Protein AF-A0A662FSX7-F1 (afdb_monomer_lite)

Secondary structure (DSSP, 8-state):
-HHHHHHHHHHT-HHHHHHHHHHHHHHHHHTT-SS--HHHHHHHHHHS--HHHHHHHHHHTHHHH--

pLDDT: mean 93.19, std 6.16, range [56.53, 97.75]

Sequence (67 aa):
ALNYLTKIGVEHSLRYAVQLLAPASIVAKYRNSDIIEVEDIKKATELFSDVKRSAKYLKEYEESFMK

Structure (mmCIF, N/CA/C/O backbone):
data_AF-A0A662FSX7-F1
#
_entry.id   AF-A0A662FSX7-F1
#
loop_
_atom_site.group_PDB
_atom_site.id
_atom_site.type_symbol
_atom_site.label_atom_id
_atom_site.label_alt_id
_atom_site.label_comp_id
_atom_site.label_asym_id
_atom_site.label_entity_id
_atom_site.label_seq_id
_atom_site.pdbx_PDB_ins_code
_atom_site.Cartn_x
_atom_site.Cartn_y
_atom_site.Cartn_z
_atom_site.occupancy
_atom_site.B_iso_or_equiv
_atom_site.auth_seq_id
_atom_site.auth_comp_id
_atom_site.auth_asym_id
_atom_site.auth_atom_id
_atom_site.pdbx_PDB_model_num
ATOM 1 N N . ALA A 1 1 ? 8.606 3.219 -5.320 1.00 86.50 1 ALA A N 1
ATOM 2 C CA . ALA A 1 1 ? 7.653 2.258 -4.724 1.00 86.50 1 ALA A CA 1
ATOM 3 C C . ALA A 1 1 ? 7.950 1.971 -3.249 1.00 86.50 1 ALA A C 1
ATOM 5 O O . ALA A 1 1 ? 7.098 2.256 -2.416 1.00 86.50 1 ALA A O 1
ATOM 6 N N . LEU A 1 2 ? 9.155 1.492 -2.905 1.00 91.88 2 LEU A N 1
ATOM 7 C CA . LEU A 1 2 ? 9.511 1.061 -1.542 1.00 91.88 2 LEU A CA 1
ATOM 8 C C . LEU A 1 2 ? 9.234 2.106 -0.445 1.00 91.88 2 LEU A C 1
ATOM 10 O O . LEU A 1 2 ? 8.520 1.804 0.501 1.00 91.88 2 LEU A O 1
ATOM 14 N N . ASN A 1 3 ? 9.698 3.350 -0.606 1.00 95.75 3 ASN A N 1
ATOM 15 C CA . ASN A 1 3 ? 9.467 4.413 0.387 1.00 95.75 3 ASN A CA 1
ATOM 16 C C . ASN A 1 3 ? 7.975 4.666 0.667 1.00 95.75 3 ASN A C 1
ATOM 18 O O . ASN A 1 3 ? 7.596 4.971 1.795 1.00 95.75 3 ASN A O 1
ATOM 22 N N . TYR A 1 4 ? 7.122 4.524 -0.353 1.00 95.12 4 TYR A N 1
ATOM 23 C CA . TYR A 1 4 ? 5.678 4.703 -0.207 1.00 95.12 4 TYR A CA 1
ATOM 24 C C . TYR A 1 4 ? 5.043 3.540 0.567 1.00 95.12 4 TYR A C 1
ATOM 26 O O . TYR A 1 4 ? 4.257 3.768 1.482 1.00 95.12 4 TYR A O 1
ATOM 34 N N . LEU A 1 5 ? 5.457 2.304 0.276 1.00 93.25 5 LEU A N 1
ATOM 35 C CA . LEU A 1 5 ? 5.082 1.116 1.050 1.00 93.25 5 LEU A CA 1
ATOM 36 C C . LEU A 1 5 ? 5.523 1.213 2.514 1.00 93.25 5 LEU A C 1
ATOM 38 O O . LEU A 1 5 ? 4.737 0.907 3.408 1.00 93.25 5 LEU A O 1
ATOM 42 N N . THR A 1 6 ? 6.744 1.687 2.773 1.00 95.19 6 THR A N 1
ATOM 43 C CA . THR A 1 6 ? 7.238 1.916 4.137 1.00 95.19 6 THR A CA 1
ATOM 44 C C . THR A 1 6 ? 6.359 2.919 4.876 1.00 95.19 6 THR A C 1
ATOM 46 O O . THR A 1 6 ? 5.974 2.669 6.017 1.00 95.19 6 THR A O 1
ATOM 49 N N . LYS A 1 7 ? 5.975 4.021 4.217 1.00 96.12 7 LYS A N 1
ATOM 50 C CA . LYS A 1 7 ? 5.050 5.007 4.787 1.00 96.12 7 LYS A CA 1
ATOM 51 C C . LYS A 1 7 ? 3.699 4.375 5.152 1.00 96.12 7 LYS A C 1
ATOM 53 O O 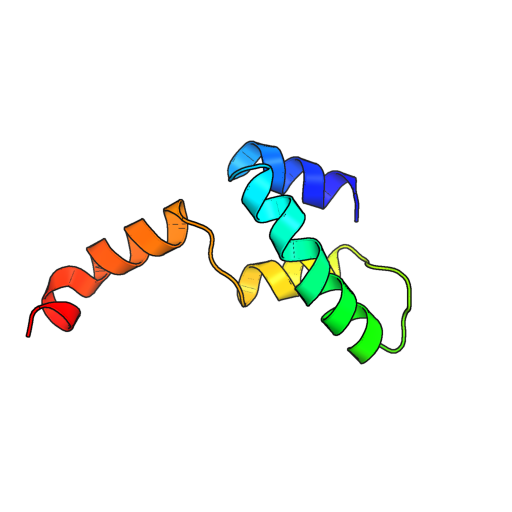. LYS A 1 7 ? 3.249 4.548 6.280 1.00 96.12 7 LYS A O 1
ATOM 58 N N . ILE A 1 8 ? 3.111 3.572 4.260 1.00 94.69 8 ILE A N 1
ATOM 59 C CA . ILE A 1 8 ? 1.872 2.822 4.542 1.00 94.69 8 ILE A CA 1
ATOM 60 C C . ILE A 1 8 ? 2.056 1.882 5.743 1.00 94.69 8 ILE A C 1
ATOM 62 O O . ILE A 1 8 ? 1.171 1.777 6.593 1.00 94.69 8 ILE A O 1
ATOM 66 N N . GLY A 1 9 ? 3.208 1.215 5.836 1.00 94.56 9 GLY A N 1
ATOM 67 C CA . GLY A 1 9 ? 3.541 0.333 6.952 1.00 94.56 9 GLY A CA 1
ATOM 68 C C . GLY A 1 9 ? 3.552 1.047 8.305 1.00 94.56 9 GLY A C 1
ATOM 69 O O . GLY A 1 9 ? 3.088 0.472 9.290 1.00 94.56 9 GLY A O 1
ATOM 70 N N . VAL A 1 10 ? 4.030 2.296 8.338 1.00 95.38 10 VAL A N 1
ATOM 71 C CA . VAL A 1 10 ? 4.051 3.155 9.534 1.00 95.38 10 VAL A CA 1
ATOM 72 C C . VAL A 1 10 ? 2.659 3.713 9.861 1.00 95.38 10 VAL A C 1
ATOM 74 O O . VAL A 1 10 ? 2.253 3.694 11.020 1.00 95.38 10 VAL A O 1
ATOM 77 N N . GLU A 1 11 ? 1.910 4.193 8.866 1.00 93.38 11 GLU A N 1
ATOM 78 C CA . GLU A 1 11 ? 0.598 4.835 9.076 1.00 93.38 11 GLU A CA 1
ATOM 79 C C . GLU A 1 11 ? -0.513 3.825 9.433 1.00 93.38 11 GLU A C 1
ATOM 81 O O . GLU A 1 11 ? -1.394 4.093 10.266 1.00 93.38 11 GLU A O 1
ATOM 86 N N . HIS A 1 12 ? -0.457 2.636 8.832 1.00 92.81 12 HIS A N 1
ATOM 87 C CA . HIS A 1 12 ? -1.451 1.581 9.004 1.00 92.81 12 HIS A CA 1
ATOM 88 C C . HIS A 1 12 ? -0.877 0.409 9.798 1.00 92.81 12 HIS A C 1
ATOM 90 O O . HIS A 1 12 ? -1.070 0.325 11.011 1.00 92.81 12 HIS A O 1
ATOM 96 N N . SER A 1 13 ? -0.210 -0.518 9.111 1.00 94.81 13 SER A N 1
ATOM 97 C CA . SER A 1 13 ? 0.498 -1.642 9.721 1.00 94.81 13 SER A CA 1
ATOM 98 C C . SER A 1 13 ? 1.444 -2.293 8.717 1.00 94.81 13 SER A C 1
ATOM 100 O O . SER A 1 13 ? 1.158 -2.330 7.516 1.00 94.81 13 SER A O 1
ATOM 102 N N . LEU A 1 14 ? 2.520 -2.909 9.216 1.00 95.38 14 LEU A N 1
ATOM 103 C CA . LEU A 1 14 ? 3.428 -3.704 8.386 1.00 95.38 14 LEU A CA 1
ATOM 104 C C . LEU A 1 14 ? 2.692 -4.838 7.652 1.00 95.38 14 LEU A C 1
ATOM 106 O O . LEU A 1 14 ? 2.958 -5.087 6.481 1.00 95.38 14 LEU A O 1
ATOM 110 N N . ARG A 1 15 ? 1.719 -5.483 8.314 1.00 95.75 15 ARG A N 1
ATOM 111 C CA . ARG A 1 15 ? 0.893 -6.540 7.708 1.00 95.75 15 ARG A CA 1
ATOM 112 C C . ARG A 1 15 ? 0.156 -6.034 6.470 1.00 95.75 15 ARG A C 1
ATOM 114 O O . ARG A 1 15 ? 0.203 -6.688 5.436 1.00 95.75 15 ARG A O 1
ATOM 121 N N . TYR A 1 16 ? -0.487 -4.874 6.576 1.00 95.94 16 TYR A N 1
ATOM 122 C CA . TYR A 1 16 ? -1.224 -4.274 5.467 1.00 95.94 16 TYR A CA 1
ATOM 123 C C . TYR A 1 16 ? -0.297 -3.901 4.303 1.00 95.94 16 TYR A C 1
ATOM 125 O O . TYR A 1 16 ? -0.584 -4.242 3.159 1.00 95.94 16 TYR A O 1
ATOM 133 N N . ALA A 1 17 ? 0.862 -3.298 4.588 1.00 96.44 17 ALA A N 1
ATOM 134 C CA . ALA A 1 17 ? 1.854 -2.989 3.559 1.00 96.44 17 ALA A CA 1
ATOM 135 C C . ALA A 1 17 ? 2.319 -4.248 2.798 1.00 96.44 17 ALA A C 1
ATOM 137 O O . ALA A 1 17 ? 2.377 -4.239 1.571 1.00 96.44 17 ALA A O 1
ATOM 138 N N . VAL A 1 18 ? 2.583 -5.356 3.502 1.00 96.12 18 VAL A N 1
ATOM 139 C CA . VAL A 1 18 ? 2.955 -6.637 2.871 1.00 96.12 18 VAL A CA 1
ATOM 140 C C . VAL A 1 18 ? 1.802 -7.205 2.038 1.00 96.12 18 VAL A C 1
ATOM 142 O O . VAL A 1 18 ? 2.025 -7.669 0.922 1.00 96.12 18 VAL A O 1
ATOM 145 N N . GLN A 1 19 ? 0.567 -7.13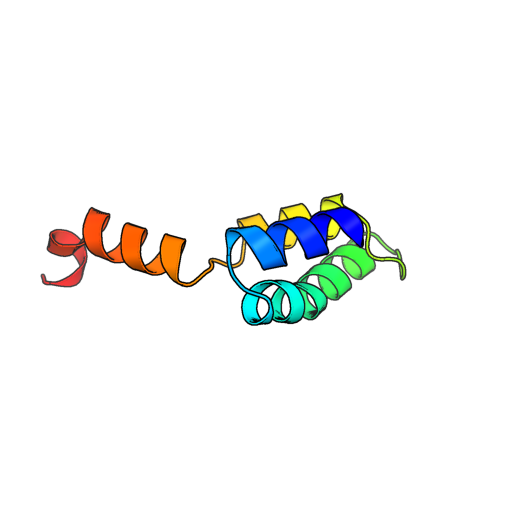5 2.541 1.00 96.44 19 GLN A N 1
ATOM 146 C CA . GLN A 1 19 ? -0.621 -7.599 1.817 1.00 96.44 19 GLN A CA 1
ATOM 147 C C . GLN A 1 19 ? -0.850 -6.837 0.507 1.00 96.44 19 GLN A C 1
ATOM 149 O O . GLN A 1 19 ? -1.317 -7.443 -0.452 1.00 96.44 19 GLN A O 1
ATOM 154 N N . LEU A 1 20 ? -0.478 -5.554 0.432 1.00 97.12 20 LEU A N 1
ATOM 155 C CA . LEU A 1 20 ? -0.592 -4.749 -0.789 1.00 97.12 20 LEU A CA 1
ATOM 156 C C . LEU A 1 20 ? 0.391 -5.156 -1.899 1.00 97.12 20 LEU A C 1
ATOM 158 O O . LEU A 1 20 ? 0.150 -4.816 -3.056 1.00 97.12 20 LEU A O 1
ATOM 162 N N . LEU A 1 21 ? 1.464 -5.899 -1.600 1.00 96.62 21 LEU A N 1
ATOM 163 C CA . LEU A 1 21 ? 2.444 -6.318 -2.614 1.00 96.62 21 LEU A CA 1
ATOM 164 C C . LEU A 1 21 ? 1.827 -7.221 -3.688 1.00 96.62 21 LEU A C 1
ATOM 166 O O . LEU A 1 21 ? 2.118 -7.056 -4.871 1.00 96.62 21 LEU A O 1
ATOM 170 N N . ALA A 1 22 ? 0.958 -8.153 -3.290 1.00 97.12 22 ALA A N 1
ATOM 171 C CA . ALA A 1 22 ? 0.298 -9.072 -4.214 1.00 97.12 22 ALA A CA 1
ATOM 172 C C . ALA A 1 22 ? -0.631 -8.350 -5.216 1.00 97.12 22 ALA A C 1
ATOM 174 O O . ALA A 1 22 ? -0.414 -8.496 -6.422 1.00 97.12 22 ALA A O 1
ATOM 175 N N . PRO A 1 23 ? -1.615 -7.532 -4.789 1.00 97.31 23 PRO A N 1
ATOM 176 C CA . PRO A 1 23 ? -2.444 -6.779 -5.722 1.00 97.31 23 PRO A CA 1
ATOM 177 C C . PRO A 1 23 ? -1.645 -5.729 -6.502 1.00 97.31 23 PRO A C 1
ATOM 179 O O . PRO A 1 23 ? -1.892 -5.574 -7.693 1.00 97.31 23 PRO A O 1
ATOM 182 N N . ALA A 1 24 ? -0.646 -5.064 -5.906 1.00 97.62 24 ALA A N 1
ATOM 183 C CA . ALA A 1 24 ? 0.206 -4.127 -6.644 1.00 97.62 24 ALA A CA 1
ATOM 184 C C . ALA A 1 24 ? 1.008 -4.826 -7.761 1.00 97.62 24 ALA A C 1
ATOM 186 O O . ALA A 1 24 ? 1.147 -4.273 -8.847 1.00 97.62 24 ALA A O 1
ATOM 187 N N . SER A 1 25 ? 1.473 -6.063 -7.544 1.00 97.69 25 SER A N 1
ATOM 188 C CA . SER A 1 25 ? 2.110 -6.872 -8.596 1.00 97.69 25 SER A CA 1
ATOM 189 C C . SER A 1 25 ? 1.148 -7.196 -9.742 1.00 97.69 25 SER A C 1
ATOM 191 O O . SER A 1 25 ? 1.540 -7.147 -10.905 1.00 97.69 25 SER A O 1
ATOM 193 N N . ILE A 1 26 ? -0.118 -7.494 -9.437 1.00 97.62 26 ILE A N 1
ATOM 194 C CA . ILE A 1 26 ? -1.144 -7.743 -10.460 1.00 97.62 26 ILE A CA 1
ATOM 195 C C . ILE A 1 26 ? -1.428 -6.467 -11.265 1.00 97.62 26 ILE A C 1
ATOM 197 O O . ILE A 1 26 ? -1.529 -6.532 -12.489 1.00 97.62 26 ILE A O 1
ATOM 201 N N . VAL A 1 27 ? -1.513 -5.308 -10.604 1.00 97.38 27 VAL A N 1
ATOM 202 C CA . VAL A 1 27 ? -1.720 -4.014 -11.277 1.00 97.38 27 VAL A CA 1
ATOM 203 C C . VAL A 1 27 ? -0.533 -3.670 -12.184 1.00 97.38 27 VAL A C 1
ATOM 205 O O . VAL A 1 27 ? -0.750 -3.314 -13.341 1.00 97.38 27 VAL A O 1
ATOM 208 N N . ALA A 1 28 ? 0.703 -3.872 -11.716 1.00 97.75 28 ALA A N 1
ATOM 209 C CA . ALA A 1 28 ? 1.901 -3.669 -12.533 1.00 97.75 28 ALA A CA 1
ATOM 210 C C . ALA A 1 28 ? 1.879 -4.555 -13.791 1.00 97.75 28 ALA A C 1
ATOM 212 O O . ALA A 1 28 ? 2.083 -4.069 -14.906 1.00 97.75 28 ALA A O 1
ATOM 213 N N . LYS A 1 29 ? 1.510 -5.835 -13.637 1.00 97.75 29 LYS A N 1
ATOM 214 C CA . LYS A 1 29 ? 1.351 -6.764 -14.767 1.00 97.75 29 LYS A CA 1
ATOM 215 C C . LYS A 1 29 ? 0.279 -6.310 -15.752 1.00 97.75 29 LYS A C 1
ATOM 217 O O . LYS A 1 29 ? 0.481 -6.425 -16.955 1.00 97.75 29 LYS A O 1
ATOM 222 N N . TYR A 1 30 ? -0.835 -5.758 -15.270 1.00 96.12 30 TYR A N 1
ATOM 223 C CA . TYR A 1 30 ? -1.884 -5.205 -16.134 1.00 96.12 30 TYR A CA 1
ATOM 224 C C . TYR A 1 30 ? -1.390 -4.008 -16.966 1.00 96.12 30 TYR A C 1
ATOM 226 O O . TYR A 1 30 ? -1.829 -3.804 -18.096 1.00 96.12 30 TYR A O 1
ATOM 234 N N . ARG A 1 31 ? -0.424 -3.250 -16.438 1.00 95.38 31 ARG A N 1
ATOM 235 C CA . ARG A 1 31 ? 0.290 -2.171 -17.139 1.00 95.38 31 ARG A CA 1
ATOM 236 C C . ARG A 1 31 ? 1.412 -2.683 -18.063 1.00 95.38 31 ARG A C 1
ATOM 238 O O . ARG A 1 31 ? 2.103 -1.877 -18.676 1.00 95.38 31 ARG A O 1
ATOM 245 N N . ASN A 1 32 ? 1.579 -4.001 -18.207 1.00 96.31 32 ASN A N 1
ATOM 246 C CA . ASN A 1 32 ? 2.693 -4.655 -18.908 1.00 96.31 32 ASN A CA 1
ATOM 247 C C . ASN A 1 32 ? 4.077 -4.323 -18.313 1.00 96.31 32 ASN A C 1
ATOM 249 O O . ASN A 1 32 ? 5.056 -4.188 -19.044 1.00 96.31 32 ASN A O 1
ATOM 253 N N . SER A 1 33 ? 4.160 -4.190 -16.987 1.00 96.88 33 SER A N 1
ATOM 254 C CA . SER A 1 33 ? 5.412 -4.000 -16.250 1.00 96.88 33 SER A CA 1
ATOM 255 C C . SER A 1 33 ? 5.604 -5.101 -15.206 1.00 96.88 33 SER A C 1
ATOM 257 O O . SER A 1 33 ? 4.685 -5.443 -14.465 1.00 96.88 33 SER A O 1
ATOM 259 N N . ASP A 1 34 ? 6.828 -5.611 -15.086 1.00 94.88 34 ASP A N 1
ATOM 260 C CA . ASP A 1 34 ? 7.220 -6.518 -13.998 1.00 94.88 34 ASP A CA 1
ATOM 261 C C . ASP A 1 34 ? 7.698 -5.766 -12.744 1.00 94.88 34 ASP A C 1
ATOM 263 O O . ASP A 1 34 ? 7.943 -6.365 -11.694 1.00 94.88 34 ASP A O 1
ATOM 267 N N . ILE A 1 35 ? 7.826 -4.439 -12.837 1.00 96.44 35 ILE A N 1
ATOM 268 C CA . ILE A 1 35 ? 8.291 -3.573 -11.756 1.00 96.44 35 ILE A CA 1
ATOM 269 C C . ILE A 1 35 ? 7.096 -2.844 -11.152 1.00 96.44 35 ILE A C 1
ATOM 271 O O . ILE A 1 35 ? 6.417 -2.067 -11.823 1.00 96.44 35 ILE A O 1
ATOM 275 N N . ILE A 1 36 ? 6.890 -3.061 -9.851 1.00 97.06 36 ILE A N 1
ATOM 276 C CA . ILE A 1 36 ? 5.890 -2.341 -9.062 1.00 97.06 36 ILE A CA 1
ATOM 277 C C . ILE A 1 36 ? 6.337 -0.892 -8.876 1.00 97.06 36 ILE A C 1
ATOM 279 O O . ILE A 1 36 ? 7.377 -0.607 -8.268 1.00 97.06 36 ILE A O 1
ATOM 283 N N . GLU A 1 37 ? 5.498 0.031 -9.322 1.00 97.44 37 GLU A N 1
ATOM 284 C CA . GLU A 1 37 ? 5.658 1.465 -9.147 1.00 97.44 37 GLU A CA 1
ATOM 285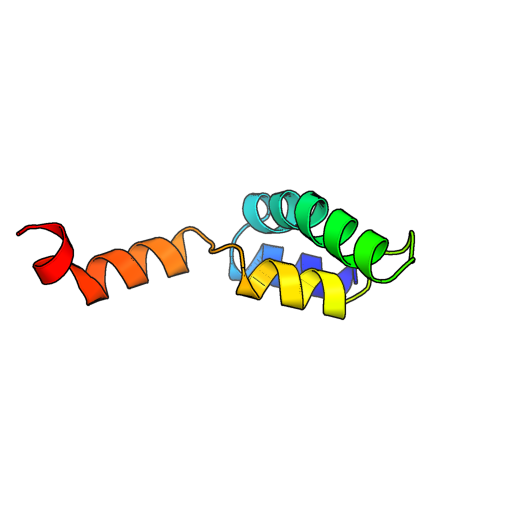 C C . GLU A 1 37 ? 4.709 2.021 -8.076 1.00 97.44 37 GLU A C 1
ATOM 287 O O . GLU A 1 37 ? 3.903 1.322 -7.462 1.00 97.44 37 GLU A O 1
ATOM 292 N N . VAL A 1 38 ? 4.852 3.313 -7.765 1.00 97.00 38 VAL A N 1
ATOM 293 C CA . VAL A 1 38 ? 4.025 3.968 -6.735 1.00 97.00 38 VAL A CA 1
ATOM 294 C C . VAL A 1 38 ? 2.549 3.991 -7.138 1.00 97.00 38 VAL A C 1
ATOM 296 O O . VAL A 1 38 ? 1.684 3.869 -6.275 1.00 97.00 38 VAL A O 1
ATOM 2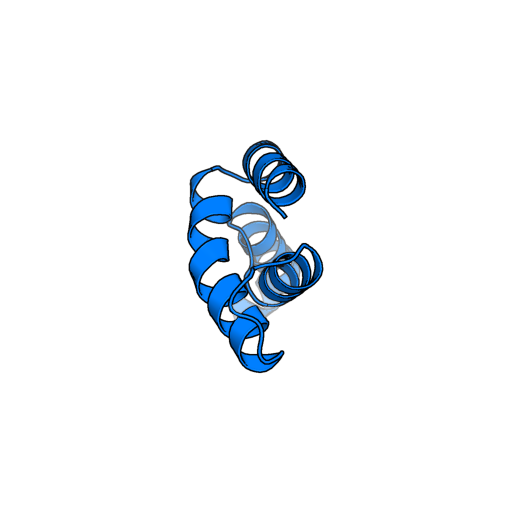99 N N . GLU A 1 39 ? 2.262 4.138 -8.429 1.00 96.69 39 GLU A N 1
ATOM 300 C CA . GLU A 1 39 ? 0.904 4.122 -8.976 1.00 96.69 39 GLU A CA 1
ATOM 301 C C . GLU A 1 39 ? 0.193 2.783 -8.763 1.00 96.69 39 GLU A C 1
ATOM 303 O O . GLU A 1 39 ? -0.963 2.775 -8.342 1.00 96.69 39 GLU A O 1
ATOM 308 N N . ASP A 1 40 ? 0.908 1.668 -8.916 1.00 97.50 40 ASP A N 1
ATOM 309 C CA . ASP A 1 40 ? 0.364 0.326 -8.701 1.00 97.50 40 ASP A CA 1
ATOM 310 C C . ASP A 1 40 ? -0.043 0.128 -7.228 1.00 97.50 40 ASP A C 1
ATOM 312 O O . ASP A 1 40 ? -1.119 -0.390 -6.918 1.00 97.50 40 ASP A O 1
ATOM 316 N N . ILE A 1 41 ? 0.783 0.625 -6.297 1.00 96.69 41 ILE A N 1
ATOM 317 C CA . ILE A 1 41 ? 0.500 0.588 -4.853 1.00 96.69 41 ILE A CA 1
ATOM 318 C C . ILE A 1 41 ? -0.670 1.510 -4.502 1.00 96.69 41 ILE A C 1
ATOM 320 O O . ILE A 1 41 ? -1.545 1.122 -3.726 1.00 96.69 41 ILE A O 1
ATOM 324 N N . LYS A 1 42 ? -0.718 2.724 -5.068 1.00 96.25 42 LYS A N 1
ATOM 325 C CA . LYS A 1 42 ? -1.854 3.641 -4.879 1.00 96.25 42 LYS A CA 1
ATOM 326 C C . LYS A 1 42 ? -3.149 2.985 -5.339 1.00 96.25 42 LYS A C 1
ATOM 328 O O . LYS A 1 42 ? -4.117 2.981 -4.583 1.00 96.25 42 LYS A O 1
ATOM 333 N N . LYS A 1 43 ? -3.136 2.344 -6.512 1.00 96.38 43 LYS A N 1
ATOM 334 C CA . LYS A 1 43 ? -4.312 1.654 -7.034 1.00 96.38 43 LYS A CA 1
ATOM 335 C C . LYS A 1 43 ? -4.747 0.498 -6.141 1.00 96.38 43 LYS A C 1
ATOM 337 O O . LYS A 1 43 ? -5.933 0.361 -5.854 1.00 96.38 43 LYS A O 1
ATOM 342 N N . ALA A 1 44 ? -3.801 -0.291 -5.638 1.00 96.62 44 ALA A N 1
ATOM 343 C CA . ALA A 1 44 ? -4.103 -1.332 -4.662 1.00 96.62 44 ALA A CA 1
ATOM 344 C C . ALA A 1 44 ? -4.710 -0.752 -3.365 1.00 96.62 44 ALA A C 1
ATOM 346 O O . ALA A 1 44 ? -5.664 -1.311 -2.838 1.00 96.62 44 ALA A O 1
ATOM 347 N N . THR A 1 45 ? -4.231 0.399 -2.890 1.00 94.81 45 THR A N 1
ATOM 348 C CA . THR A 1 45 ? -4.737 1.064 -1.668 1.00 94.81 45 THR A CA 1
ATOM 349 C C . THR A 1 45 ? -6.149 1.654 -1.846 1.00 94.81 45 THR A C 1
ATOM 351 O O . THR A 1 45 ? -6.894 1.823 -0.880 1.00 94.81 45 THR A O 1
ATOM 354 N N . GLU A 1 46 ? -6.543 1.982 -3.079 1.00 94.31 46 GLU A N 1
ATOM 355 C CA . GLU A 1 46 ? -7.920 2.382 -3.399 1.00 94.31 46 GLU A CA 1
ATOM 356 C C . GLU A 1 46 ? -8.893 1.201 -3.313 1.00 94.31 46 GLU A C 1
ATOM 358 O O . GLU A 1 46 ? -10.022 1.379 -2.857 1.00 94.31 46 GLU A O 1
ATOM 363 N N . LEU A 1 47 ? -8.453 0.018 -3.752 1.00 94.62 47 LEU A N 1
ATOM 364 C CA . LEU A 1 47 ? -9.286 -1.181 -3.885 1.00 94.62 47 LEU A CA 1
ATOM 365 C C . LEU A 1 47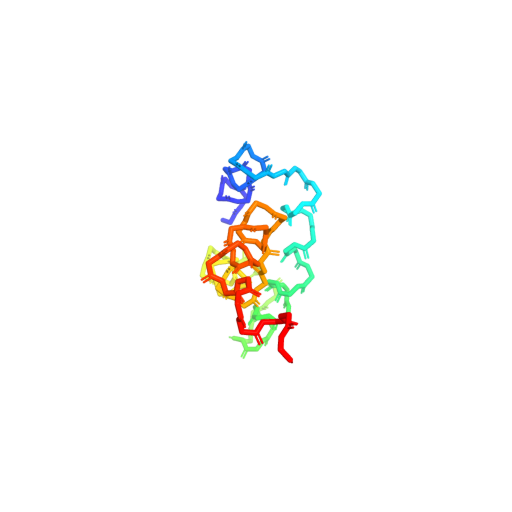 ? -9.345 -2.023 -2.606 1.00 94.62 47 LEU A C 1
ATOM 367 O O . LEU A 1 47 ? -10.372 -2.633 -2.318 1.00 94.62 47 LEU A O 1
ATOM 371 N N . PHE A 1 48 ? -8.255 -2.067 -1.842 1.00 95.00 48 PHE A N 1
ATOM 372 C CA . PHE A 1 48 ? -8.138 -2.862 -0.623 1.00 95.00 48 PHE A CA 1
ATOM 373 C C . PHE A 1 48 ? -8.067 -1.933 0.587 1.00 95.00 48 PHE A C 1
ATOM 375 O O . PHE A 1 48 ? -7.315 -0.967 0.598 1.00 95.00 48 PHE A O 1
ATOM 382 N N . SER A 1 49 ? -8.880 -2.212 1.604 1.00 91.62 49 SER A N 1
ATOM 383 C CA . SER A 1 49 ? -9.005 -1.382 2.805 1.00 91.62 49 SER A CA 1
ATOM 384 C C . SER A 1 49 ? -8.200 -1.971 3.961 1.00 91.62 49 SER A C 1
ATOM 386 O O . SER A 1 49 ? -8.161 -3.188 4.146 1.00 91.62 49 SER A O 1
ATOM 388 N N . ASP A 1 50 ? -7.587 -1.114 4.778 1.00 93.44 50 ASP A N 1
ATOM 389 C CA . ASP A 1 50 ? -6.959 -1.534 6.025 1.00 93.44 50 ASP A CA 1
ATOM 390 C C . ASP A 1 50 ? -7.992 -1.680 7.157 1.00 93.44 50 ASP A C 1
ATOM 392 O O . ASP A 1 50 ? -9.155 -1.281 7.045 1.00 93.44 50 ASP A O 1
ATOM 396 N N . VAL A 1 51 ? -7.563 -2.240 8.289 1.00 89.44 51 VAL A N 1
ATOM 397 C CA . VAL A 1 51 ? -8.446 -2.487 9.439 1.00 89.44 51 VAL A CA 1
ATOM 398 C C . VAL A 1 51 ? -9.055 -1.191 9.983 1.00 89.44 51 VAL A C 1
ATOM 400 O O . VAL A 1 51 ? -10.245 -1.178 10.296 1.00 89.44 51 VAL A O 1
ATOM 403 N N . LYS A 1 52 ? -8.294 -0.087 10.064 1.00 88.25 52 LYS A N 1
ATOM 404 C CA . LYS A 1 52 ? -8.802 1.182 10.615 1.00 88.25 52 LYS A CA 1
ATOM 405 C C . LYS A 1 52 ? -9.896 1.758 9.720 1.00 88.25 52 LYS A C 1
ATOM 407 O O . LYS A 1 52 ? -10.953 2.146 10.217 1.00 88.25 52 LYS A O 1
ATOM 412 N N . ARG A 1 53 ? -9.665 1.782 8.403 1.00 89.31 53 ARG A N 1
ATOM 413 C CA . ARG A 1 53 ? -10.654 2.256 7.425 1.00 89.31 53 ARG A CA 1
ATOM 414 C C . ARG A 1 53 ? -11.899 1.369 7.405 1.00 89.31 53 ARG A C 1
ATOM 416 O O . ARG A 1 53 ? -13.006 1.895 7.368 1.00 89.31 53 ARG A O 1
ATOM 423 N N . SER A 1 54 ? -11.727 0.053 7.517 1.00 90.62 54 SER A N 1
ATOM 424 C CA . SER A 1 54 ? -12.842 -0.903 7.557 1.00 90.62 54 SER A CA 1
ATOM 425 C C . SER A 1 54 ? -13.694 -0.751 8.824 1.00 90.62 54 SER A C 1
ATOM 427 O O . SER A 1 54 ? -14.918 -0.733 8.742 1.00 90.62 54 SER A O 1
ATOM 429 N N . ALA A 1 55 ? -13.067 -0.555 9.989 1.00 90.88 55 ALA A N 1
ATOM 430 C CA . ALA A 1 55 ? -13.781 -0.291 11.240 1.00 90.88 55 ALA A CA 1
ATOM 431 C C . ALA A 1 55 ? -14.536 1.049 11.203 1.00 90.88 55 ALA A C 1
ATOM 433 O O . ALA A 1 55 ? -15.677 1.132 11.656 1.00 90.88 55 ALA A O 1
ATOM 434 N N . LYS A 1 56 ? -13.922 2.093 10.627 1.00 91.12 56 LYS A N 1
ATOM 435 C CA . LYS A 1 56 ? -14.582 3.389 10.421 1.00 91.12 56 LYS A CA 1
ATOM 436 C C . LYS A 1 56 ? -15.808 3.250 9.515 1.00 91.12 56 LYS A C 1
ATOM 438 O O . LYS A 1 56 ? -16.866 3.753 9.868 1.00 91.12 56 LYS A O 1
ATOM 443 N N . TYR A 1 57 ? -15.671 2.536 8.399 1.00 90.25 57 TYR A N 1
ATOM 444 C CA . TYR A 1 57 ? -16.773 2.273 7.476 1.00 90.25 57 TYR A CA 1
ATOM 445 C C . TYR A 1 57 ? -17.930 1.533 8.162 1.00 90.25 57 TYR A C 1
ATOM 447 O O . TYR A 1 57 ? -19.076 1.946 8.039 1.00 90.25 57 TYR A O 1
ATOM 455 N N . LEU A 1 58 ? -17.641 0.500 8.960 1.00 90.69 58 LEU A N 1
ATOM 456 C CA . LEU A 1 58 ? -18.682 -0.218 9.701 1.00 90.69 58 LEU A CA 1
ATOM 457 C C . LEU A 1 58 ? -19.456 0.706 10.652 1.00 90.69 58 LEU A C 1
ATOM 459 O O . LEU A 1 58 ? -20.676 0.623 10.724 1.00 90.69 58 LEU A O 1
ATOM 463 N N . LYS A 1 59 ? -18.751 1.608 11.343 1.00 89.81 59 LYS A N 1
ATOM 464 C CA . LYS A 1 59 ? -19.369 2.587 12.245 1.00 89.81 59 LYS A CA 1
ATOM 465 C C . LYS A 1 59 ? -20.235 3.608 11.499 1.00 89.81 59 LYS A C 1
ATOM 467 O O . LYS A 1 59 ? -21.285 3.991 11.993 1.00 89.81 59 LYS A O 1
ATOM 472 N N . GLU A 1 60 ? -19.800 4.065 10.326 1.00 92.25 60 GLU A N 1
ATOM 473 C CA . GLU A 1 60 ? -20.558 5.032 9.514 1.00 92.25 60 GLU A CA 1
ATOM 474 C C . GLU A 1 60 ? -21.871 4.451 8.972 1.00 92.25 60 GLU A C 1
ATOM 476 O O . GLU A 1 60 ? -22.834 5.190 8.787 1.00 92.25 60 GLU A O 1
ATOM 481 N N . TYR A 1 61 ? -21.923 3.138 8.748 1.00 90.50 61 TYR A N 1
ATOM 482 C CA . TYR A 1 61 ? -23.070 2.443 8.158 1.00 90.50 61 TYR A CA 1
ATOM 483 C C . TYR A 1 61 ? -23.751 1.476 9.137 1.00 90.50 61 TYR A C 1
ATOM 485 O O . TYR A 1 61 ? -24.487 0.587 8.709 1.00 90.50 61 TYR A O 1
ATOM 493 N N . GLU A 1 62 ? -23.531 1.646 10.442 1.00 85.50 62 GLU A N 1
ATOM 494 C CA . GLU A 1 62 ? -24.018 0.749 11.500 1.00 85.50 62 GLU A CA 1
ATOM 495 C C . GLU A 1 62 ? -25.524 0.458 11.363 1.00 85.50 62 GLU A C 1
ATOM 497 O O . GLU A 1 62 ? -25.941 -0.700 11.327 1.00 85.50 62 GLU A O 1
ATOM 502 N N . GLU A 1 63 ? -26.334 1.496 11.138 1.00 80.25 63 GLU A N 1
ATOM 503 C CA . GLU A 1 63 ? -27.787 1.374 10.954 1.00 80.25 63 GLU A CA 1
ATOM 504 C C . GLU A 1 63 ? -28.204 0.644 9.668 1.00 80.25 63 GLU A C 1
ATOM 506 O O . GLU A 1 63 ? -29.298 0.084 9.603 1.00 80.25 63 GLU A O 1
ATOM 511 N N . SER A 1 64 ? -27.365 0.667 8.629 1.00 86.25 64 SER A N 1
ATOM 512 C CA . SER A 1 64 ? -27.639 -0.011 7.353 1.00 86.25 64 SER A CA 1
ATOM 513 C C . SER A 1 64 ? -27.264 -1.493 7.391 1.00 86.25 64 SER A C 1
ATOM 515 O O . SER A 1 64 ? -27.811 -2.268 6.615 1.00 86.25 64 SER A O 1
ATOM 517 N N . PHE A 1 65 ? -26.344 -1.888 8.279 1.00 82.88 65 PHE A N 1
ATOM 518 C CA . PHE A 1 65 ? -25.901 -3.278 8.441 1.00 82.88 65 PHE A CA 1
ATOM 519 C C . PHE A 1 65 ? -26.685 -4.061 9.502 1.00 82.88 65 PHE A C 1
ATOM 521 O O . PHE A 1 65 ? -26.679 -5.289 9.465 1.00 82.88 65 PHE A O 1
ATOM 528 N N . MET A 1 66 ? -27.331 -3.377 10.451 1.00 78.25 66 MET A N 1
ATOM 529 C CA . MET A 1 66 ? -28.118 -4.000 11.527 1.00 78.25 66 MET A CA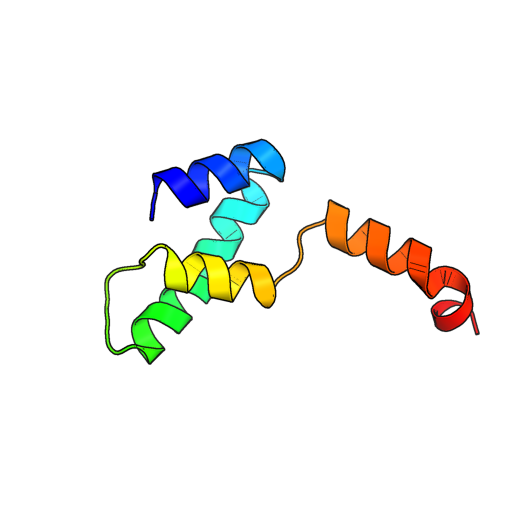 1
ATOM 530 C C . MET A 1 66 ? -29.627 -4.113 11.227 1.00 78.25 66 MET A C 1
ATOM 532 O O . MET A 1 66 ? -30.383 -4.513 12.113 1.00 78.25 66 MET A O 1
ATOM 536 N N . LYS A 1 67 ? -30.073 -3.757 10.016 1.00 56.53 67 LYS A N 1
ATOM 537 C CA . LYS A 1 67 ? -31.460 -3.931 9.553 1.00 56.53 67 LYS A CA 1
ATOM 538 C C . LYS A 1 67 ? -31.628 -5.178 8.698 1.00 56.53 67 LYS A C 1
ATOM 540 O O . LYS A 1 67 ? -30.758 -5.414 7.834 1.00 56.53 67 LYS A O 1
#

Foldseek 3Di:
DVVLLVVCCVVANVVVSVVLVVQLCVQCVVVVHNDRDPVSSVVSPVVDDGPVRVVVVCVVCVVVVVD

Radius of gyration: 14.12 Å; chains: 1; bounding box: 41×14×31 Å